Protein AF-A0A7X6XCB3-F1 (afdb_monomer_lite)

pLDDT: mean 92.13, std 5.0, range [64.56, 97.94]

Sequence (163 aa):
ILVTSYDVRIYNNDDSFIRLEKKMKHNNLTSKEQVLISKEIYCKIIEGKIDEITPREGLLQEFINNTRTRGLVPSIIVEYHRIAFTYPTSDVRITFDSNIQSGLYNYDLFDSKMPKYTVDEEGKQVLEVKYNEVLPLHIANLLNDIPSSREAVSKFAICRKIK

Radius of gyration: 17.73 Å; chains: 1; bounding box: 44×31×48 Å

Secondary structure (DSSP, 8-state):
-EEEEEEEEEETTEEEEEEEEEEEEETTEEEEEEEEE-HHHHHHHHTT-GGG--PPTTHHHHHHHHHHHH-------EEEEEEEEEEGGGTEEEEEEEEEEEEPS---TT-TT--EEE-SPTT--EEEEE-SS---HHHHHHHHTS--------HHHHHHTT-

Foldseek 3Di:
DKDKDWDWDDPPLDQVFIKIKMWIDDPPDIDIDMDTDHPVCVVCQQVVVLVPDDDDPDDSVVVSVCCVPVVDHQQKDWDWDKDWDADPVFRKIKIKTDQIWIFPPGRDPNPPPTDIDRQDDPPDIDIDIDTDPDDDPVNVVVVVPDPDDDDDDDSVVSNNVVD

Structure (mmCIF, N/CA/C/O backbone):
data_AF-A0A7X6XCB3-F1
#
_entry.id   AF-A0A7X6XCB3-F1
#
loop_
_atom_site.group_PDB
_atom_site.id
_atom_site.type_symbol
_atom_site.label_atom_id
_atom_site.label_alt_id
_atom_site.label_comp_id
_atom_site.label_asym_id
_atom_site.label_entity_id
_atom_site.label_seq_id
_atom_site.pdbx_PDB_ins_code
_atom_site.Cartn_x
_atom_site.Cartn_y
_atom_site.Cartn_z
_atom_site.occupancy
_atom_site.B_iso_or_equiv
_atom_site.auth_seq_id
_atom_site.auth_comp_id
_atom_site.auth_asym_id
_atom_site.auth_atom_id
_atom_site.pdbx_PDB_model_num
ATOM 1 N N . ILE A 1 1 ? 14.122 15.723 6.255 1.00 64.56 1 ILE A N 1
ATOM 2 C CA . ILE A 1 1 ? 12.708 15.679 6.722 1.00 64.56 1 ILE A CA 1
ATOM 3 C C . ILE A 1 1 ? 12.317 14.216 6.873 1.00 64.56 1 ILE A C 1
ATOM 5 O O . ILE A 1 1 ? 12.539 13.456 5.934 1.00 64.56 1 ILE A O 1
ATOM 9 N N . LEU A 1 2 ? 11.813 13.815 8.043 1.00 81.75 2 LEU A N 1
ATOM 10 C CA . LEU A 1 2 ? 11.262 12.477 8.267 1.00 81.75 2 LEU A CA 1
ATOM 11 C C . LEU A 1 2 ? 9.790 12.474 7.841 1.00 81.75 2 LEU A C 1
ATOM 13 O O . LEU A 1 2 ? 9.005 13.272 8.348 1.00 81.75 2 LEU A O 1
ATOM 17 N N . VAL A 1 3 ? 9.426 11.593 6.914 1.00 86.12 3 VAL A N 1
ATOM 18 C CA . VAL A 1 3 ? 8.040 11.399 6.467 1.00 86.12 3 VAL A CA 1
ATOM 19 C C . VAL A 1 3 ? 7.595 10.000 6.873 1.00 86.12 3 VAL A C 1
ATOM 21 O O . VAL A 1 3 ? 8.268 9.030 6.529 1.00 86.12 3 VAL A O 1
ATOM 24 N N . THR A 1 4 ? 6.462 9.897 7.567 1.00 91.69 4 THR A N 1
ATOM 25 C CA . THR A 1 4 ? 5.873 8.620 7.993 1.00 91.69 4 THR A CA 1
ATOM 26 C C . THR A 1 4 ? 4.501 8.447 7.354 1.00 91.69 4 THR A C 1
ATOM 28 O O . THR A 1 4 ? 3.677 9.356 7.432 1.00 91.69 4 THR A O 1
ATOM 31 N N . SER A 1 5 ? 4.246 7.286 6.752 1.00 93.69 5 SER A N 1
ATOM 32 C CA . SER A 1 5 ? 2.921 6.880 6.272 1.00 93.69 5 SER A CA 1
ATOM 33 C C . SER A 1 5 ? 2.504 5.553 6.897 1.00 93.69 5 SER A C 1
ATOM 35 O O . SER A 1 5 ? 3.349 4.689 7.141 1.00 93.69 5 SER A O 1
ATOM 37 N N . TYR A 1 6 ? 1.201 5.403 7.122 1.00 96.56 6 TYR A N 1
ATOM 38 C CA . TYR A 1 6 ? 0.574 4.163 7.565 1.00 96.56 6 TYR A CA 1
ATOM 39 C C . TYR A 1 6 ? -0.414 3.685 6.509 1.00 96.56 6 TYR A C 1
ATOM 41 O O . TYR A 1 6 ? -1.210 4.482 6.017 1.00 96.56 6 TYR A O 1
ATOM 49 N N . ASP A 1 7 ? -0.373 2.394 6.201 1.00 96.44 7 ASP A N 1
ATOM 50 C CA . ASP A 1 7 ? -1.273 1.744 5.255 1.00 96.44 7 ASP A CA 1
ATOM 51 C C . ASP A 1 7 ? -1.889 0.509 5.919 1.00 96.44 7 ASP A C 1
ATOM 53 O O . ASP A 1 7 ? -1.174 -0.298 6.514 1.00 96.44 7 ASP A O 1
ATOM 57 N N . VAL A 1 8 ? -3.200 0.315 5.780 1.00 97.12 8 VAL A N 1
ATOM 58 C CA . VAL A 1 8 ? -3.824 -0.992 6.019 1.00 97.12 8 VAL A CA 1
ATOM 59 C C . VAL A 1 8 ? -4.020 -1.663 4.666 1.00 97.12 8 VAL A C 1
ATOM 61 O O . VAL A 1 8 ? -4.610 -1.074 3.762 1.00 97.12 8 VAL A O 1
ATOM 64 N N . ARG A 1 9 ? -3.498 -2.880 4.504 1.00 96.94 9 ARG A N 1
ATOM 65 C CA . ARG A 1 9 ? -3.544 -3.635 3.248 1.00 96.94 9 ARG A CA 1
ATOM 66 C C . ARG A 1 9 ? -4.211 -4.991 3.439 1.00 96.94 9 ARG A C 1
ATOM 68 O O . ARG A 1 9 ? -3.905 -5.701 4.394 1.00 96.94 9 ARG A O 1
ATOM 75 N N . ILE A 1 10 ? -5.029 -5.350 2.457 1.00 96.62 10 ILE A N 1
ATOM 76 C CA . ILE A 1 10 ? -5.573 -6.691 2.227 1.00 96.62 10 ILE A CA 1
ATOM 77 C C . ILE A 1 10 ? -5.206 -7.152 0.813 1.00 96.62 10 ILE A C 1
ATOM 79 O O . ILE A 1 10 ? -4.735 -6.350 -0.001 1.00 96.62 10 ILE A O 1
ATOM 83 N N . TYR A 1 11 ? -5.412 -8.432 0.520 1.00 94.62 11 TYR A N 1
ATOM 84 C CA . TYR A 1 11 ? -5.214 -9.004 -0.813 1.00 94.62 11 TYR A CA 1
ATOM 85 C C . TYR A 1 11 ? -6.485 -9.730 -1.229 1.00 94.62 11 TYR A C 1
ATOM 87 O O . TYR A 1 11 ? -7.060 -10.435 -0.416 1.00 94.62 11 TYR A O 1
ATOM 95 N N . ASN A 1 12 ? -6.916 -9.576 -2.482 1.00 92.44 12 ASN A N 1
ATOM 96 C CA . ASN A 1 12 ? -8.029 -10.343 -3.060 1.00 92.44 12 ASN A CA 1
ATOM 97 C C . ASN A 1 12 ? -9.330 -10.328 -2.227 1.00 92.44 12 ASN A C 1
ATOM 99 O O . ASN A 1 12 ? -10.056 -11.316 -2.216 1.00 92.44 12 ASN A O 1
ATOM 103 N N . ASN A 1 13 ? -9.618 -9.224 -1.527 1.00 89.31 13 ASN A N 1
ATOM 104 C CA . ASN A 1 13 ? -10.752 -9.092 -0.599 1.00 89.31 13 ASN A CA 1
ATOM 105 C C . ASN A 1 13 ? -10.782 -10.146 0.530 1.00 89.31 13 ASN A C 1
ATOM 107 O O . ASN A 1 13 ? -11.841 -10.426 1.086 1.00 89.31 13 ASN A O 1
ATOM 111 N N . ASP A 1 14 ? -9.624 -10.711 0.875 1.00 91.56 14 ASP A N 1
ATOM 112 C CA . ASP A 1 14 ? -9.448 -11.704 1.933 1.00 91.56 14 ASP A CA 1
ATOM 113 C C . ASP A 1 14 ? -9.231 -11.020 3.295 1.00 91.56 14 ASP A C 1
ATOM 115 O O . ASP A 1 14 ? -8.272 -10.262 3.487 1.00 91.56 14 ASP A O 1
ATOM 119 N N . ASP A 1 15 ? -10.131 -11.280 4.247 1.00 91.44 15 ASP A N 1
ATOM 120 C CA . ASP A 1 15 ? -10.071 -10.748 5.612 1.00 91.44 15 ASP A CA 1
ATOM 121 C C . ASP A 1 15 ? -9.193 -11.575 6.562 1.00 91.44 15 ASP A C 1
ATOM 123 O O . ASP A 1 15 ? -8.886 -11.113 7.666 1.00 91.44 15 ASP A O 1
ATOM 127 N N . SER A 1 16 ? -8.715 -12.744 6.127 1.00 92.88 16 SER A N 1
ATOM 128 C CA . SER A 1 16 ? -7.784 -13.569 6.900 1.00 92.88 16 SER A CA 1
ATOM 129 C C . SER A 1 16 ? -6.380 -12.958 6.968 1.00 92.88 16 SER A C 1
ATOM 131 O O . SER A 1 16 ? -5.589 -13.290 7.856 1.00 92.88 16 SER A O 1
ATOM 133 N N . PHE A 1 17 ? -6.072 -12.023 6.060 1.00 94.19 17 PHE A N 1
ATOM 134 C CA . PHE A 1 17 ? -4.753 -11.419 5.929 1.00 94.19 17 PHE A CA 1
ATOM 135 C C . PHE A 1 17 ? -4.805 -9.891 5.828 1.00 94.19 17 PHE A C 1
ATOM 137 O O . PHE A 1 17 ? -4.572 -9.292 4.774 1.00 94.19 17 PHE A O 1
ATOM 144 N N . ILE A 1 18 ? -5.048 -9.246 6.969 1.00 97.38 18 ILE A N 1
ATOM 145 C CA . ILE A 1 18 ? -5.010 -7.787 7.099 1.00 97.38 18 ILE A CA 1
ATOM 146 C C . ILE A 1 18 ? -3.671 -7.364 7.693 1.00 97.38 18 ILE A C 1
ATOM 148 O O . ILE A 1 18 ? -3.260 -7.822 8.762 1.00 97.38 18 ILE A O 1
ATOM 152 N N . ARG A 1 19 ? -2.977 -6.461 7.003 1.00 97.31 19 AR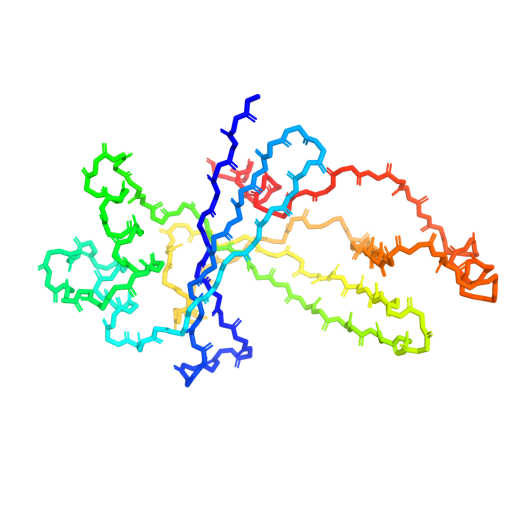G A N 1
ATOM 153 C CA . ARG A 1 19 ? -1.653 -5.986 7.401 1.00 97.31 19 ARG A CA 1
ATOM 154 C C . ARG A 1 19 ? -1.656 -4.484 7.625 1.00 97.31 19 ARG A C 1
ATOM 156 O O . ARG A 1 19 ? -1.950 -3.728 6.704 1.00 97.31 19 ARG A O 1
ATOM 163 N N . LEU A 1 20 ? -1.245 -4.066 8.816 1.00 97.56 20 LEU A N 1
ATOM 164 C CA . LEU A 1 20 ? -0.853 -2.690 9.092 1.00 97.56 20 LEU A CA 1
ATOM 165 C C . LEU A 1 20 ? 0.621 -2.526 8.707 1.00 97.56 20 LEU A C 1
ATOM 167 O O . LEU A 1 20 ? 1.487 -3.229 9.227 1.00 97.56 20 LEU A O 1
ATOM 171 N N . GLU A 1 21 ? 0.905 -1.619 7.782 1.00 97.94 21 GLU A N 1
ATOM 172 C CA . GLU A 1 21 ? 2.244 -1.277 7.312 1.00 97.94 21 GLU A CA 1
ATOM 173 C C . GLU A 1 21 ? 2.578 0.161 7.718 1.00 97.94 21 GLU A C 1
ATOM 175 O O . GLU A 1 21 ? 1.743 1.059 7.622 1.00 97.94 21 GLU A O 1
ATOM 180 N N . LYS A 1 22 ? 3.822 0.393 8.130 1.00 97.00 22 LYS A N 1
ATOM 181 C CA . LYS A 1 22 ? 4.393 1.722 8.348 1.00 97.00 22 LYS A CA 1
ATOM 182 C C . LYS A 1 22 ? 5.603 1.880 7.456 1.00 97.00 22 LYS A C 1
ATOM 184 O O . LYS A 1 22 ? 6.488 1.023 7.438 1.00 97.00 22 LYS A O 1
ATOM 189 N N . LYS A 1 23 ? 5.661 2.993 6.736 1.00 94.38 23 LYS A N 1
ATOM 190 C CA . LYS A 1 23 ? 6.814 3.379 5.928 1.00 94.38 23 LYS A CA 1
ATOM 191 C C . LYS A 1 23 ? 7.371 4.682 6.468 1.00 94.38 23 LYS A C 1
ATOM 193 O O . LYS A 1 23 ? 6.643 5.660 6.615 1.00 94.38 23 LYS A O 1
ATOM 198 N N . MET A 1 24 ? 8.669 4.694 6.737 1.00 94.25 24 MET A N 1
ATOM 199 C CA . MET A 1 24 ? 9.399 5.894 7.126 1.00 94.25 24 MET A CA 1
ATOM 200 C C . MET A 1 24 ? 10.411 6.220 6.042 1.00 94.25 24 MET A C 1
ATOM 202 O O . MET A 1 24 ? 11.153 5.346 5.593 1.00 94.25 24 MET A O 1
ATOM 206 N N . LYS A 1 25 ? 10.444 7.479 5.616 1.00 90.06 25 LYS A N 1
ATOM 207 C CA . LYS A 1 25 ? 11.432 7.986 4.669 1.00 90.06 25 LYS A CA 1
ATOM 208 C C . LYS A 1 25 ? 12.227 9.104 5.323 1.00 90.06 25 LYS A C 1
ATOM 210 O O . LYS A 1 25 ? 11.651 10.099 5.763 1.00 90.06 25 LYS A O 1
ATOM 215 N N . HIS A 1 26 ? 13.544 8.944 5.352 1.00 8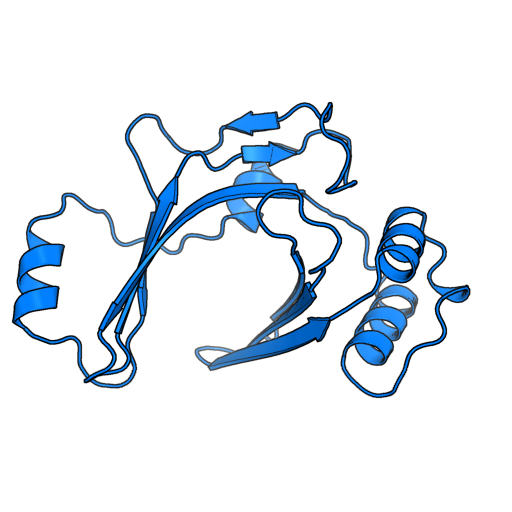9.75 26 HIS A N 1
ATOM 216 C CA . HIS A 1 26 ? 14.481 9.962 5.804 1.00 89.75 26 HIS A CA 1
ATOM 217 C C . HIS A 1 26 ? 15.584 10.119 4.754 1.00 89.75 26 HIS A C 1
ATOM 219 O O . HIS A 1 26 ? 16.432 9.245 4.586 1.00 89.75 26 HIS A O 1
ATOM 225 N N . ASN A 1 27 ? 15.551 11.230 4.014 1.00 87.00 27 ASN A N 1
ATOM 226 C CA . ASN A 1 27 ? 16.401 11.456 2.840 1.00 87.00 27 ASN A CA 1
ATOM 227 C C . ASN A 1 27 ? 16.255 10.303 1.821 1.00 87.00 27 ASN A C 1
ATOM 229 O O . ASN A 1 27 ? 15.144 10.044 1.346 1.00 87.00 27 ASN A O 1
ATOM 233 N N . ASN A 1 28 ? 17.349 9.602 1.511 1.00 80.25 28 ASN A N 1
ATOM 234 C CA . ASN A 1 28 ? 17.371 8.459 0.592 1.00 80.25 28 ASN A CA 1
ATOM 235 C C . ASN A 1 28 ? 17.114 7.115 1.291 1.00 80.25 28 ASN A C 1
ATOM 237 O O . ASN A 1 28 ? 17.022 6.088 0.624 1.00 80.25 28 ASN A O 1
ATOM 241 N N . LEU A 1 29 ? 16.970 7.109 2.618 1.00 84.44 29 LEU A N 1
ATOM 242 C CA . LEU A 1 29 ? 16.708 5.901 3.389 1.00 84.44 29 LEU A CA 1
ATOM 243 C C . LEU A 1 29 ? 15.205 5.698 3.543 1.00 84.44 29 LEU A C 1
ATOM 245 O O . LEU A 1 29 ? 14.457 6.626 3.862 1.00 84.44 29 LEU A O 1
ATOM 249 N N . THR A 1 30 ? 14.766 4.465 3.313 1.00 89.75 30 THR A N 1
ATOM 250 C CA . THR A 1 30 ? 13.391 4.030 3.548 1.00 89.75 30 THR A CA 1
ATOM 251 C C . THR A 1 30 ? 13.420 2.810 4.449 1.00 89.75 30 THR A C 1
ATOM 253 O O . THR A 1 30 ? 14.083 1.831 4.120 1.00 89.75 30 THR A O 1
ATOM 256 N N . SER A 1 31 ? 12.673 2.847 5.546 1.00 93.38 31 SER A N 1
ATOM 257 C CA . SER A 1 31 ? 12.395 1.666 6.359 1.00 93.38 31 SER A CA 1
ATOM 258 C C . SER A 1 31 ? 10.913 1.323 6.297 1.00 93.38 31 SER A C 1
ATOM 260 O O . SER A 1 31 ? 10.051 2.184 6.077 1.00 93.38 31 SER A O 1
ATOM 262 N N . LYS A 1 32 ? 10.627 0.030 6.438 1.00 93.81 32 LYS A N 1
ATOM 263 C CA . LYS A 1 32 ? 9.274 -0.507 6.445 1.00 93.81 32 LYS A CA 1
ATOM 264 C C . LYS A 1 32 ? 9.119 -1.446 7.632 1.00 93.81 32 LYS A C 1
ATOM 266 O O . LYS A 1 32 ? 9.904 -2.375 7.783 1.00 93.81 32 LYS A O 1
ATOM 271 N N . GLU A 1 33 ? 8.073 -1.225 8.408 1.00 97.12 33 GLU A N 1
ATOM 272 C CA . GLU A 1 33 ? 7.615 -2.121 9.465 1.00 97.12 33 GLU A CA 1
ATOM 273 C C . GLU A 1 33 ? 6.210 -2.607 9.109 1.00 97.12 33 GLU A C 1
ATOM 275 O O . GLU A 1 33 ? 5.457 -1.912 8.420 1.00 97.12 33 GLU A O 1
ATOM 280 N N . GLN A 1 34 ? 5.847 -3.812 9.536 1.00 97.19 34 GLN A N 1
ATOM 281 C CA . GLN A 1 34 ? 4.515 -4.349 9.280 1.00 97.19 34 GLN A CA 1
ATOM 282 C C . GLN A 1 34 ? 4.092 -5.344 10.356 1.00 97.19 34 GLN A C 1
ATOM 284 O O . GLN A 1 34 ? 4.924 -6.084 10.879 1.00 97.19 34 GLN A O 1
ATOM 289 N N . VAL A 1 35 ? 2.794 -5.395 10.640 1.00 96.94 35 VAL A N 1
ATOM 290 C CA . VAL A 1 35 ? 2.189 -6.335 11.587 1.00 96.94 35 VAL A CA 1
ATOM 291 C C . VAL A 1 35 ? 0.840 -6.810 11.052 1.00 96.94 35 VAL A C 1
ATOM 293 O O . VAL A 1 35 ? 0.137 -6.061 10.369 1.00 96.94 35 VAL A O 1
ATOM 296 N N . LEU A 1 36 ? 0.489 -8.066 11.323 1.00 96.50 36 LEU A N 1
ATOM 297 C CA . LEU A 1 36 ? -0.859 -8.562 11.055 1.00 96.50 36 LEU A CA 1
ATOM 298 C C . LEU A 1 36 ? -1.822 -8.024 12.113 1.00 96.50 36 LEU A C 1
ATOM 300 O O . LEU A 1 36 ? -1.486 -7.977 13.297 1.00 96.50 36 LEU A O 1
ATOM 304 N N . ILE A 1 37 ? -3.016 -7.638 11.683 1.00 96.38 37 ILE A N 1
ATOM 305 C CA . ILE A 1 37 ? -4.107 -7.228 12.568 1.00 96.38 37 ILE A CA 1
ATOM 306 C C . ILE A 1 37 ? -5.331 -8.094 12.289 1.00 96.38 37 ILE A C 1
ATOM 308 O O . ILE A 1 37 ? -5.517 -8.579 11.176 1.00 96.38 37 ILE A O 1
ATOM 312 N N . SER A 1 38 ? -6.167 -8.307 13.303 1.00 95.88 38 SER A N 1
ATOM 313 C CA . SER A 1 38 ? -7.434 -9.008 13.110 1.00 95.88 38 SER A CA 1
ATOM 314 C C . SER A 1 38 ? -8.458 -8.106 12.420 1.00 95.88 38 SER A C 1
ATOM 316 O O . SER A 1 38 ? -8.368 -6.874 12.471 1.00 95.88 38 SER A O 1
ATOM 318 N N . LYS A 1 39 ? -9.489 -8.726 11.842 1.00 96.00 39 LYS A N 1
ATOM 319 C CA . LYS A 1 39 ? -10.666 -8.021 11.325 1.00 96.00 39 LYS A CA 1
ATOM 320 C C . LYS A 1 39 ? -11.348 -7.159 12.392 1.00 96.00 39 LYS A C 1
ATOM 322 O O . LYS A 1 39 ? -11.766 -6.049 12.092 1.00 96.00 39 LYS A O 1
ATOM 327 N N . GLU A 1 40 ? -11.381 -7.614 13.643 1.00 95.94 40 GLU A N 1
ATOM 328 C CA . GLU A 1 40 ? -11.915 -6.835 14.767 1.00 95.94 40 GLU A CA 1
ATOM 329 C C . GLU A 1 40 ? -11.117 -5.541 15.008 1.00 95.94 40 GLU A C 1
ATOM 331 O O . GLU A 1 40 ? -11.702 -4.465 15.125 1.00 95.94 40 GLU A O 1
ATOM 336 N N . ILE A 1 41 ? -9.779 -5.624 15.029 1.00 96.19 41 ILE A N 1
ATOM 337 C CA . ILE A 1 41 ? -8.910 -4.444 15.164 1.00 96.19 41 ILE A CA 1
ATOM 338 C C . ILE A 1 41 ? -9.140 -3.494 13.987 1.00 96.19 41 ILE A C 1
ATOM 340 O O . ILE A 1 41 ? -9.271 -2.290 14.191 1.00 96.19 41 ILE A O 1
ATOM 344 N N . TYR A 1 42 ? -9.221 -4.027 12.767 1.00 96.62 42 TYR A N 1
ATOM 345 C CA . TYR A 1 42 ? -9.526 -3.236 11.579 1.00 96.62 42 TYR A CA 1
ATOM 346 C C . TYR A 1 42 ? -10.855 -2.471 11.705 1.00 96.62 42 TYR A C 1
ATOM 348 O O . TYR A 1 42 ? -10.882 -1.264 11.463 1.00 96.62 42 TYR A O 1
ATOM 356 N N . CYS A 1 43 ? -11.934 -3.138 12.128 1.00 96.06 43 CYS A N 1
ATOM 357 C CA . CYS A 1 43 ? -13.235 -2.493 12.311 1.00 96.06 43 CYS A CA 1
ATOM 358 C C . CYS A 1 43 ? -13.171 -1.379 13.368 1.00 96.06 43 CYS A C 1
ATOM 360 O O . CYS A 1 43 ? -13.672 -0.281 13.152 1.00 96.06 43 CYS A O 1
ATOM 362 N N . LYS A 1 44 ? -12.459 -1.596 14.479 1.00 96.00 44 LYS A N 1
ATOM 363 C CA . LYS A 1 44 ? -12.246 -0.540 15.482 1.00 96.00 44 LYS A CA 1
ATOM 364 C C . LYS A 1 44 ? -11.475 0.659 14.918 1.00 96.00 44 LYS A C 1
ATOM 366 O O . LYS A 1 44 ? -11.796 1.795 15.256 1.00 96.00 44 LYS A O 1
ATOM 371 N N . ILE A 1 45 ? -10.495 0.430 14.036 1.00 95.06 45 ILE A N 1
ATOM 372 C CA . ILE A 1 45 ? -9.763 1.510 13.353 1.00 95.06 45 ILE A CA 1
ATOM 373 C C . ILE A 1 45 ? -10.701 2.317 12.449 1.00 95.06 45 ILE A C 1
ATOM 375 O O . ILE A 1 45 ? -10.668 3.547 12.501 1.00 95.06 45 ILE A O 1
ATOM 379 N N . ILE A 1 46 ? -11.532 1.654 11.638 1.00 94.69 46 ILE A N 1
ATOM 380 C CA . ILE A 1 46 ? -12.404 2.348 10.679 1.00 94.69 46 ILE A CA 1
ATOM 381 C C . ILE A 1 46 ? -13.550 3.105 11.359 1.00 94.69 46 ILE A C 1
ATOM 383 O O . ILE A 1 46 ? -13.922 4.187 10.913 1.00 94.69 46 ILE A O 1
ATOM 387 N N . GLU A 1 47 ? -14.050 2.579 12.479 1.00 94.25 47 GLU A N 1
ATOM 388 C CA . GLU A 1 47 ? -15.087 3.206 13.307 1.00 94.25 47 GLU A CA 1
ATOM 389 C C . GLU A 1 47 ? -14.542 4.316 14.225 1.00 94.25 47 GLU A C 1
ATOM 391 O O . GLU A 1 47 ? -15.311 4.959 14.938 1.00 94.25 47 GLU A O 1
ATOM 396 N N . GLY A 1 48 ? -13.223 4.541 14.250 1.00 93.38 48 GLY A N 1
ATOM 397 C CA . GLY A 1 48 ? -12.588 5.525 15.134 1.00 93.38 48 GLY A CA 1
ATOM 398 C C . GLY A 1 48 ? -12.527 5.109 16.611 1.00 93.38 48 GLY A C 1
ATOM 399 O O . GLY A 1 48 ? -12.132 5.908 17.458 1.00 93.38 48 GLY A O 1
ATOM 400 N N . LYS A 1 49 ? -12.847 3.854 16.937 1.00 95.25 49 LYS A N 1
ATOM 401 C CA . LYS A 1 49 ? -12.839 3.273 18.294 1.00 95.25 49 LYS A CA 1
ATOM 402 C C . LYS A 1 49 ? -11.445 2.810 18.719 1.00 95.25 49 LYS A C 1
ATOM 404 O O . LYS A 1 49 ? -11.240 1.697 19.202 1.00 95.25 49 LYS A O 1
ATOM 409 N N . ILE A 1 50 ? -10.456 3.673 18.520 1.00 94.19 50 ILE A N 1
ATOM 410 C CA . ILE A 1 50 ? -9.040 3.367 18.759 1.00 94.19 50 ILE A CA 1
ATOM 411 C C . ILE A 1 50 ? -8.767 3.041 20.235 1.00 94.19 50 ILE A C 1
ATOM 413 O O . ILE A 1 50 ? -7.903 2.219 20.537 1.00 94.19 50 ILE A O 1
ATOM 417 N N . ASP A 1 51 ? -9.536 3.629 21.151 1.00 92.44 51 ASP A N 1
ATOM 418 C CA . ASP A 1 51 ? -9.406 3.391 22.591 1.00 92.44 51 ASP A CA 1
ATOM 419 C C . ASP A 1 51 ? -9.936 2.026 23.050 1.00 92.44 51 ASP A C 1
ATOM 421 O O . ASP A 1 51 ? -9.582 1.567 24.133 1.00 92.44 51 ASP A O 1
ATOM 425 N N . GLU A 1 52 ? -10.692 1.327 22.200 1.00 95.06 52 GLU A N 1
ATOM 426 C CA . GLU A 1 52 ? -11.157 -0.045 22.442 1.00 95.06 52 GLU A CA 1
ATOM 427 C C . GLU A 1 52 ? -10.167 -1.112 21.938 1.00 95.06 52 GLU A C 1
ATOM 429 O O . GLU A 1 52 ? -10.435 -2.320 22.003 1.00 95.06 52 GLU A O 1
ATOM 434 N N . ILE A 1 53 ? -9.028 -0.687 21.387 1.00 95.00 53 ILE A N 1
ATOM 435 C CA . ILE A 1 53 ? -7.971 -1.580 20.921 1.00 95.00 53 ILE A CA 1
ATOM 436 C C . ILE A 1 53 ? -6.937 -1.706 22.037 1.00 95.00 53 ILE A C 1
ATOM 438 O O . ILE A 1 53 ? -6.295 -0.730 22.418 1.00 95.00 53 ILE A O 1
ATOM 442 N N . THR A 1 54 ? -6.731 -2.925 22.535 1.00 91.94 54 THR A N 1
ATOM 443 C CA . THR A 1 54 ? -5.620 -3.244 23.439 1.00 91.94 54 THR A CA 1
ATOM 444 C C . THR A 1 54 ? -4.394 -3.627 22.604 1.00 91.94 54 THR A C 1
ATOM 446 O O . THR A 1 54 ? -4.350 -4.742 22.075 1.00 91.94 54 THR A O 1
ATOM 449 N N . PRO A 1 55 ? -3.400 -2.735 22.418 1.00 80.50 55 PRO A N 1
ATOM 450 C CA . PRO A 1 55 ? -2.227 -3.074 21.629 1.00 80.50 55 PRO A CA 1
ATOM 451 C C . PRO A 1 55 ? -1.335 -4.081 22.349 1.00 80.50 55 PRO A C 1
ATOM 453 O O . PRO A 1 55 ? -1.171 -4.039 23.566 1.00 80.50 55 PRO A O 1
ATOM 456 N N . ARG A 1 56 ? -0.675 -4.927 21.558 1.00 80.06 56 ARG A N 1
ATOM 457 C CA . ARG A 1 56 ? 0.586 -5.561 21.964 1.00 80.06 56 ARG A CA 1
ATOM 458 C C . ARG A 1 56 ? 1.736 -4.588 21.692 1.00 80.06 56 ARG A C 1
ATOM 460 O O . ARG A 1 56 ? 1.568 -3.661 20.897 1.00 80.06 56 ARG A O 1
ATOM 467 N N . GLU A 1 57 ? 2.890 -4.814 22.313 1.00 84.88 57 GLU A N 1
ATOM 468 C CA . GLU A 1 57 ? 4.101 -4.035 22.032 1.00 84.88 57 GLU A CA 1
ATOM 469 C C . GLU A 1 57 ? 4.442 -4.025 20.529 1.00 84.88 57 GLU A C 1
ATOM 471 O O . GLU A 1 57 ? 4.171 -4.983 19.798 1.00 84.88 57 GLU A O 1
ATOM 476 N N . GLY A 1 58 ? 5.038 -2.924 20.064 1.00 94.31 58 GLY A N 1
ATOM 477 C CA . GLY A 1 58 ? 5.492 -2.753 18.683 1.00 94.31 58 GLY A CA 1
ATOM 478 C C . GLY A 1 58 ? 4.579 -1.870 17.829 1.00 94.31 58 GLY A C 1
ATOM 479 O O . GLY A 1 58 ? 3.985 -0.901 18.307 1.00 94.31 58 GLY A O 1
ATOM 480 N N . LEU A 1 59 ? 4.486 -2.189 16.534 1.00 96.31 59 LEU A N 1
ATOM 481 C CA . LEU A 1 59 ? 3.929 -1.283 15.524 1.00 96.31 59 LEU A CA 1
ATOM 482 C C . LEU A 1 59 ? 2.471 -0.868 15.785 1.00 96.31 59 LEU A C 1
ATOM 484 O O . LEU A 1 59 ? 2.111 0.284 15.553 1.00 96.31 59 LEU A O 1
ATOM 488 N N . LEU A 1 60 ? 1.622 -1.780 16.270 1.00 96.44 60 LEU A N 1
ATOM 489 C CA . LEU A 1 60 ? 0.221 -1.455 16.553 1.00 96.44 60 LEU A CA 1
ATOM 490 C C . LEU A 1 60 ? 0.102 -0.434 17.695 1.00 96.44 60 LEU A C 1
ATOM 492 O O . LEU A 1 60 ? -0.678 0.510 17.588 1.00 96.44 60 LEU A O 1
ATOM 496 N N . GLN A 1 61 ? 0.902 -0.580 18.755 1.00 96.00 61 GLN A N 1
ATOM 497 C CA . GLN A 1 61 ? 0.949 0.390 19.850 1.00 96.00 61 GLN A CA 1
ATOM 498 C C . GLN A 1 61 ? 1.414 1.761 19.355 1.00 96.00 61 GLN A C 1
ATOM 500 O O . GLN A 1 61 ? 0.812 2.782 19.690 1.00 96.00 61 GLN A O 1
ATOM 505 N N . GLU A 1 62 ? 2.456 1.788 18.520 1.00 95.75 62 GLU A N 1
ATOM 506 C CA . GLU A 1 62 ? 2.957 3.029 17.930 1.00 95.75 62 GLU A CA 1
ATOM 507 C C . GLU A 1 62 ? 1.900 3.705 17.043 1.00 95.75 62 GLU A C 1
ATOM 509 O O . GLU A 1 62 ? 1.701 4.920 17.120 1.00 95.75 62 GLU A O 1
ATOM 514 N N . PHE A 1 63 ? 1.190 2.930 16.221 1.00 96.31 63 PHE A N 1
ATOM 515 C CA . PHE A 1 63 ? 0.114 3.432 15.372 1.00 96.31 63 PHE A CA 1
ATOM 516 C C . PHE A 1 63 ? -1.035 4.030 16.193 1.00 96.31 63 PHE A C 1
ATOM 518 O O . PHE A 1 63 ? -1.479 5.142 15.901 1.00 96.31 63 PHE A O 1
ATOM 525 N N . ILE A 1 64 ? -1.477 3.347 17.252 1.00 95.62 64 ILE A N 1
ATOM 526 C CA . ILE A 1 64 ? -2.524 3.841 18.159 1.00 95.62 64 ILE A CA 1
ATOM 527 C C . ILE A 1 64 ? -2.084 5.144 18.836 1.00 95.62 64 ILE A C 1
ATOM 529 O O . ILE A 1 64 ? -2.827 6.126 18.843 1.00 95.62 64 ILE A O 1
ATOM 533 N N . ASN A 1 65 ? -0.851 5.197 19.345 1.00 94.81 65 ASN A N 1
ATOM 534 C CA . ASN A 1 65 ? -0.309 6.400 19.977 1.00 94.81 65 ASN A CA 1
ATOM 535 C C . ASN A 1 65 ? -0.213 7.571 18.993 1.00 94.81 65 ASN A C 1
ATOM 537 O O . ASN A 1 65 ? -0.578 8.697 19.336 1.00 94.81 65 ASN A O 1
ATOM 541 N N . ASN A 1 66 ? 0.230 7.324 17.758 1.00 94.69 66 ASN A N 1
ATOM 542 C CA . ASN A 1 66 ? 0.247 8.349 16.717 1.00 94.69 66 ASN A CA 1
ATOM 543 C C . ASN A 1 66 ? -1.166 8.774 16.307 1.00 94.69 66 ASN A C 1
ATOM 545 O O . ASN A 1 66 ? -1.381 9.950 16.040 1.00 94.69 66 ASN A O 1
ATOM 549 N N . THR A 1 67 ? -2.138 7.866 16.308 1.00 94.06 67 THR A N 1
ATOM 550 C CA . THR A 1 67 ? -3.538 8.215 16.043 1.00 94.06 67 THR A CA 1
ATOM 551 C C . THR A 1 67 ? -4.071 9.179 17.100 1.00 94.06 67 THR A C 1
ATOM 553 O O . THR A 1 67 ? -4.630 10.213 16.746 1.00 94.06 67 THR A O 1
ATOM 556 N N . ARG A 1 68 ? -3.783 8.923 18.382 1.00 92.00 68 ARG A N 1
ATOM 557 C CA . ARG A 1 68 ? -4.166 9.808 19.496 1.00 92.00 68 ARG A CA 1
ATOM 558 C C . ARG A 1 68 ? -3.456 11.160 19.470 1.00 92.00 68 ARG A C 1
ATOM 560 O O . ARG A 1 68 ? -4.073 12.191 19.693 1.00 92.00 68 ARG A O 1
ATOM 567 N N . THR A 1 69 ? -2.148 11.156 19.229 1.00 94.00 69 THR A N 1
ATOM 568 C CA . THR A 1 69 ? -1.311 12.362 19.376 1.00 94.00 69 THR A CA 1
ATOM 569 C C . THR A 1 69 ? -1.238 13.214 18.113 1.00 94.00 69 THR A C 1
ATOM 571 O O . THR A 1 69 ? -0.986 14.412 18.202 1.00 94.00 69 THR A O 1
ATOM 574 N N . ARG A 1 70 ? -1.442 12.613 16.934 1.00 93.31 70 ARG A N 1
ATOM 575 C CA . ARG A 1 70 ? -1.328 13.277 15.624 1.00 93.31 70 ARG A CA 1
ATOM 576 C C . ARG A 1 70 ? -2.634 13.300 14.834 1.00 93.31 70 ARG A C 1
ATOM 578 O O . ARG A 1 70 ? -2.631 13.809 13.718 1.00 93.31 70 ARG A O 1
ATOM 585 N N . GLY A 1 71 ? -3.720 12.739 15.371 1.00 91.75 71 GLY A N 1
ATOM 586 C CA . GLY A 1 71 ? -5.030 12.732 14.717 1.00 91.75 71 GLY A CA 1
ATOM 587 C C . GLY A 1 71 ? -5.032 11.979 13.388 1.00 91.75 71 GLY A C 1
ATOM 588 O O . GLY A 1 71 ? -5.600 12.461 12.409 1.00 91.75 71 GLY A O 1
ATOM 589 N N . LEU A 1 72 ? -4.346 10.832 13.317 1.00 92.94 72 LEU A N 1
ATOM 590 C CA . LEU A 1 72 ? -4.340 10.022 12.098 1.00 92.94 72 LEU A CA 1
ATOM 591 C C . LEU A 1 72 ? -5.755 9.525 11.797 1.00 92.94 72 LEU A C 1
ATOM 593 O O . LEU A 1 72 ? -6.402 8.926 12.648 1.00 92.94 72 LEU A O 1
ATOM 597 N N . VAL A 1 73 ? -6.208 9.730 10.564 1.00 91.12 73 VAL A N 1
ATOM 598 C CA . VAL A 1 73 ? -7.505 9.245 10.090 1.00 91.12 73 VAL A CA 1
ATOM 599 C C . VAL A 1 73 ? -7.349 8.560 8.734 1.00 91.12 73 VAL A C 1
ATOM 601 O O . VAL A 1 73 ? -6.455 8.931 7.961 1.00 91.12 73 VAL A O 1
ATOM 604 N N . PRO A 1 74 ? -8.206 7.576 8.411 1.00 92.56 74 PRO A N 1
ATOM 605 C CA . PRO A 1 74 ? -8.279 7.014 7.069 1.00 92.56 74 PRO A CA 1
ATOM 606 C C . PRO A 1 74 ? -8.444 8.124 6.021 1.00 92.56 74 PRO A C 1
ATOM 608 O O . PRO A 1 74 ? -9.281 9.013 6.166 1.00 92.56 74 PRO A O 1
ATOM 611 N N . SER A 1 75 ? -7.605 8.106 4.980 1.00 93.12 75 SER A N 1
ATOM 612 C CA . SER A 1 75 ? -7.505 9.232 4.036 1.00 93.12 75 SER A CA 1
ATOM 613 C C . SER A 1 75 ? -7.892 8.881 2.604 1.00 93.12 75 SER A C 1
ATOM 615 O O . SER A 1 75 ? -8.494 9.700 1.903 1.00 93.12 75 SER A O 1
ATOM 617 N N . ILE A 1 76 ? -7.565 7.672 2.148 1.00 94.19 76 ILE A N 1
ATOM 618 C CA . ILE A 1 76 ? -7.867 7.215 0.792 1.00 94.19 76 ILE A CA 1
ATOM 619 C C . ILE A 1 76 ? -7.786 5.688 0.718 1.00 94.19 76 ILE A C 1
ATOM 621 O O . ILE A 1 76 ? -6.951 5.094 1.400 1.00 94.19 76 ILE A O 1
ATOM 625 N N . ILE A 1 77 ? -8.619 5.070 -0.121 1.00 95.38 77 ILE A N 1
ATOM 626 C CA . ILE A 1 77 ? -8.437 3.676 -0.542 1.00 95.38 77 ILE A CA 1
ATOM 627 C C . ILE A 1 77 ? -7.747 3.675 -1.902 1.00 95.38 77 ILE A C 1
ATOM 629 O O . ILE A 1 77 ? -8.133 4.426 -2.798 1.00 95.38 77 ILE A O 1
ATOM 633 N N . VAL A 1 78 ? -6.730 2.827 -2.039 1.00 95.69 78 VAL A N 1
ATOM 634 C CA . VAL A 1 78 ? -6.016 2.586 -3.293 1.00 95.69 78 VAL A CA 1
ATOM 635 C C . VAL A 1 78 ? -6.154 1.113 -3.645 1.00 95.69 78 VAL A C 1
ATOM 637 O O . VAL A 1 78 ? -5.582 0.257 -2.968 1.00 95.69 78 VAL A O 1
ATOM 640 N N . GLU A 1 79 ? -6.867 0.836 -4.726 1.00 94.94 79 GLU A N 1
ATOM 641 C CA . GLU A 1 79 ? -7.018 -0.497 -5.304 1.00 94.94 79 GLU A CA 1
ATOM 642 C C . GLU A 1 79 ? -6.230 -0.581 -6.609 1.00 94.94 79 GLU A C 1
ATOM 644 O O . GLU A 1 79 ? -6.082 0.415 -7.309 1.00 94.94 79 GLU A O 1
ATOM 649 N N . TYR A 1 80 ? -5.632 -1.734 -6.892 1.00 95.62 80 TYR A N 1
ATOM 650 C CA . TYR A 1 80 ? -4.877 -1.965 -8.122 1.00 95.62 80 TYR A CA 1
ATOM 651 C C . TYR A 1 80 ? -4.642 -3.458 -8.329 1.00 95.62 80 TYR A C 1
ATOM 653 O O . TYR A 1 80 ? -4.584 -4.237 -7.373 1.00 95.62 80 TYR A O 1
ATOM 661 N N . HIS A 1 81 ? -4.433 -3.849 -9.580 1.00 95.75 81 HIS A N 1
ATOM 662 C CA . HIS A 1 81 ? -4.006 -5.193 -9.946 1.00 95.75 81 HIS A CA 1
ATOM 663 C C . HIS A 1 81 ? -2.484 -5.236 -10.043 1.00 95.75 81 HIS A C 1
ATOM 665 O O . HIS A 1 81 ? -1.889 -4.426 -10.756 1.00 95.75 81 HIS A O 1
ATOM 671 N N . ARG A 1 82 ? -1.854 -6.187 -9.343 1.00 97.19 82 ARG A N 1
ATOM 672 C CA . ARG A 1 82 ? -0.398 -6.373 -9.345 1.00 97.19 82 ARG A CA 1
ATOM 673 C C . ARG A 1 82 ? -0.006 -7.718 -9.930 1.00 97.19 82 ARG A C 1
ATOM 675 O O . ARG A 1 82 ? -0.380 -8.757 -9.393 1.00 97.19 82 ARG A O 1
ATOM 682 N N . ILE A 1 83 ? 0.875 -7.679 -10.921 1.00 97.31 83 ILE A N 1
ATOM 683 C CA . ILE A 1 83 ? 1.667 -8.835 -11.350 1.00 97.31 83 ILE A CA 1
ATOM 684 C C . ILE A 1 83 ? 3.085 -8.647 -10.812 1.00 97.31 83 ILE A C 1
ATOM 686 O O . ILE A 1 83 ? 3.642 -7.553 -10.904 1.00 97.31 83 ILE A O 1
ATOM 690 N N . ALA A 1 84 ? 3.664 -9.689 -10.212 1.00 96.31 84 ALA A N 1
ATOM 691 C CA . ALA A 1 84 ? 5.001 -9.642 -9.629 1.00 96.31 84 ALA A CA 1
ATOM 692 C C . ALA A 1 84 ? 5.875 -10.786 -10.152 1.00 96.31 84 ALA A C 1
ATOM 694 O O . ALA A 1 84 ? 5.502 -11.950 -10.051 1.00 96.31 84 ALA A O 1
ATOM 695 N N . PHE A 1 85 ? 7.062 -10.437 -10.637 1.00 95.38 85 PHE A N 1
ATOM 696 C CA . PHE A 1 85 ? 8.126 -11.361 -11.008 1.00 95.38 85 PHE A CA 1
ATOM 697 C C . PHE A 1 85 ? 9.284 -11.217 -10.025 1.00 95.38 85 PHE A C 1
ATOM 699 O O . PHE A 1 85 ? 9.623 -10.108 -9.599 1.00 95.38 85 PHE A O 1
ATOM 706 N N . THR A 1 86 ? 9.903 -12.337 -9.670 1.00 94.19 86 THR A N 1
ATOM 707 C CA . THR A 1 86 ? 11.083 -12.374 -8.805 1.00 94.19 86 THR A CA 1
ATOM 708 C C . THR A 1 86 ? 12.186 -13.156 -9.489 1.00 94.19 86 THR A C 1
ATOM 710 O O . THR A 1 86 ? 11.932 -14.243 -10.003 1.00 94.19 86 THR A O 1
ATOM 713 N N . TYR A 1 87 ? 13.404 -12.629 -9.454 1.00 92.06 87 TYR A N 1
ATOM 714 C CA . TYR A 1 87 ? 14.612 -13.318 -9.886 1.00 92.06 87 TYR A CA 1
ATOM 715 C C . TYR A 1 87 ? 15.517 -13.504 -8.657 1.00 92.06 87 TYR A C 1
ATOM 717 O O . TYR A 1 87 ? 16.245 -12.578 -8.282 1.00 92.06 87 TYR A O 1
ATOM 725 N N . PRO A 1 88 ? 15.425 -14.668 -7.982 1.00 86.12 88 PRO A N 1
ATOM 726 C CA . PRO A 1 88 ? 16.018 -14.871 -6.659 1.00 86.12 88 PRO A CA 1
ATOM 727 C C . PRO A 1 88 ? 17.541 -14.748 -6.638 1.00 86.12 88 PRO A C 1
ATOM 729 O O . PRO A 1 88 ? 18.100 -14.284 -5.656 1.00 86.12 88 PRO A O 1
ATOM 732 N N . THR A 1 89 ? 18.216 -15.115 -7.730 1.00 85.00 89 THR A N 1
ATOM 733 C CA . THR A 1 89 ? 19.685 -15.152 -7.809 1.00 85.00 89 THR A CA 1
ATOM 734 C C . THR A 1 89 ? 20.346 -13.794 -7.544 1.00 85.00 89 THR A C 1
ATOM 736 O O . THR A 1 89 ? 21.516 -13.753 -7.182 1.00 85.00 89 THR A O 1
ATOM 739 N N . SER A 1 90 ? 19.626 -12.682 -7.723 1.00 84.12 90 SER A N 1
ATOM 740 C CA . SER A 1 90 ? 20.139 -11.332 -7.450 1.00 84.12 90 SER A CA 1
ATOM 741 C C . SER A 1 90 ? 19.116 -10.428 -6.752 1.00 84.12 90 SER A C 1
ATOM 743 O O . SER A 1 90 ? 19.171 -9.208 -6.911 1.00 84.12 90 SER A O 1
ATOM 745 N N . ASP A 1 91 ? 18.149 -11.017 -6.038 1.00 90.81 91 ASP A N 1
ATOM 746 C CA . ASP A 1 91 ? 17.083 -10.304 -5.317 1.00 90.81 91 ASP A CA 1
ATOM 747 C C . ASP A 1 91 ? 16.344 -9.245 -6.157 1.00 90.81 91 ASP A C 1
ATOM 749 O O . ASP A 1 91 ? 15.939 -8.187 -5.664 1.00 90.81 91 ASP A O 1
ATOM 753 N N . VAL A 1 92 ? 16.157 -9.512 -7.453 1.00 94.88 92 VAL A N 1
ATOM 754 C CA . VAL A 1 92 ? 15.418 -8.595 -8.326 1.00 94.88 92 VAL A CA 1
ATOM 755 C C . VAL A 1 92 ? 13.931 -8.891 -8.206 1.00 94.88 92 VAL A C 1
ATOM 757 O O . VAL A 1 92 ? 13.488 -10.036 -8.323 1.00 94.88 92 VAL A O 1
ATOM 760 N N . ARG A 1 93 ? 13.135 -7.842 -8.029 1.00 96.06 93 ARG A N 1
ATOM 761 C CA . ARG A 1 93 ? 11.677 -7.890 -8.064 1.00 96.06 93 ARG A CA 1
ATOM 762 C C . ARG A 1 93 ? 11.161 -6.876 -9.067 1.00 96.06 93 ARG A C 1
ATOM 764 O O . ARG A 1 93 ? 11.469 -5.692 -8.970 1.00 96.06 93 ARG A O 1
ATOM 771 N N . ILE A 1 94 ? 10.332 -7.344 -9.985 1.00 95.81 94 ILE A N 1
ATOM 772 C CA . ILE A 1 94 ? 9.679 -6.521 -10.999 1.00 95.81 94 ILE A CA 1
ATOM 773 C C . ILE A 1 94 ? 8.184 -6.599 -10.739 1.00 95.81 94 ILE A C 1
ATOM 775 O O . ILE A 1 94 ? 7.645 -7.695 -10.580 1.00 95.81 94 ILE A O 1
ATOM 779 N N . THR A 1 95 ? 7.502 -5.463 -10.667 1.00 97.38 95 THR A N 1
ATOM 780 C CA . THR A 1 95 ? 6.044 -5.436 -10.544 1.00 97.38 95 THR A CA 1
ATOM 781 C C . THR A 1 95 ? 5.417 -4.529 -11.580 1.00 97.38 95 THR A C 1
ATOM 783 O O . THR A 1 95 ? 5.918 -3.432 -11.814 1.00 97.38 95 THR A O 1
ATOM 786 N N . PHE A 1 96 ? 4.287 -4.972 -12.116 1.00 95.94 96 PHE A N 1
ATOM 787 C CA . PHE A 1 96 ? 3.393 -4.174 -12.942 1.00 95.94 96 PHE A CA 1
ATOM 788 C C . PHE A 1 96 ? 2.119 -3.932 -12.146 1.00 95.94 96 PHE A C 1
ATOM 790 O O . PHE A 1 96 ? 1.432 -4.890 -11.782 1.00 95.94 96 PHE A O 1
ATOM 797 N N . ASP A 1 97 ? 1.831 -2.667 -11.861 1.00 96.56 97 ASP A N 1
ATOM 798 C CA . ASP A 1 97 ? 0.586 -2.257 -11.224 1.00 96.56 97 ASP A CA 1
ATOM 799 C C . ASP A 1 97 ? -0.308 -1.563 -12.251 1.00 96.56 97 ASP A C 1
ATOM 801 O O . ASP A 1 97 ? 0.120 -0.619 -12.915 1.00 96.56 97 ASP A O 1
ATOM 805 N N . SER A 1 98 ? -1.544 -2.031 -12.368 1.00 95.50 98 SER A N 1
ATOM 806 C CA . SER A 1 98 ? -2.518 -1.595 -13.374 1.00 95.50 98 SER A CA 1
ATOM 807 C C . SER A 1 98 ? -3.906 -1.442 -12.767 1.00 95.50 98 SER A C 1
ATOM 809 O O . SER A 1 98 ? -4.143 -1.948 -11.664 1.00 95.50 98 SER A O 1
ATOM 811 N N . ASN A 1 99 ? -4.812 -0.775 -13.489 1.00 94.44 99 ASN A N 1
ATOM 812 C CA . ASN A 1 99 ? -6.172 -0.495 -13.034 1.00 94.44 99 ASN A CA 1
ATOM 813 C C . ASN A 1 99 ? -6.143 0.162 -11.647 1.00 94.44 99 ASN A C 1
ATOM 815 O O . ASN A 1 99 ? -6.721 -0.345 -10.683 1.00 94.44 99 ASN A O 1
ATOM 819 N N . ILE A 1 100 ? -5.356 1.234 -11.521 1.00 95.06 100 ILE A N 1
ATOM 820 C CA . ILE A 1 100 ? -5.190 1.925 -10.244 1.00 95.06 100 ILE A CA 1
ATOM 821 C C . ILE A 1 100 ? -6.450 2.744 -9.995 1.00 95.06 100 ILE A C 1
ATOM 823 O O . ILE A 1 100 ? -6.778 3.661 -10.743 1.00 95.06 100 ILE A O 1
ATOM 827 N N . GLN A 1 101 ? -7.146 2.426 -8.913 1.00 94.12 101 GLN A N 1
ATOM 828 C CA . GLN A 1 101 ? -8.427 3.013 -8.567 1.00 94.12 101 GLN A CA 1
ATOM 829 C C . GLN A 1 101 ? -8.380 3.670 -7.190 1.00 94.12 101 GLN A C 1
ATOM 831 O O . GLN A 1 101 ? -7.784 3.167 -6.233 1.00 94.12 101 GLN A O 1
ATOM 836 N N . SER A 1 102 ? -9.030 4.823 -7.101 1.00 94.75 102 SER A N 1
ATOM 837 C CA . SER A 1 102 ? -9.245 5.578 -5.876 1.00 94.75 102 SER A CA 1
ATOM 838 C C . SER A 1 102 ? -10.646 5.302 -5.338 1.00 94.75 102 SER A C 1
ATOM 840 O O . SER A 1 102 ? -11.623 5.432 -6.077 1.00 94.75 102 SER A O 1
ATOM 842 N N . GLY A 1 103 ? -10.758 4.939 -4.061 1.00 92.50 103 GLY A N 1
ATOM 843 C CA . GLY A 1 103 ? -12.053 4.852 -3.384 1.00 92.50 103 GLY A CA 1
ATOM 844 C C . GLY A 1 103 ? -12.639 6.235 -3.092 1.00 92.50 103 GLY A C 1
ATOM 845 O O . GLY A 1 103 ? -11.953 7.118 -2.557 1.00 92.50 103 GLY A O 1
ATOM 846 N N . LEU A 1 104 ? -13.917 6.429 -3.419 1.00 86.81 104 LEU A N 1
ATOM 847 C CA . LEU A 1 104 ? -14.630 7.688 -3.210 1.00 86.81 104 LEU A CA 1
ATOM 848 C C . LEU A 1 104 ? -15.502 7.626 -1.952 1.00 86.81 104 LEU A C 1
ATOM 850 O O . LEU A 1 104 ? -16.211 6.651 -1.731 1.00 86.81 104 LEU A O 1
ATOM 854 N N . TYR A 1 105 ? -15.474 8.703 -1.158 1.00 81.19 105 TYR A N 1
ATOM 855 C CA . TYR A 1 105 ? -16.345 8.981 0.003 1.00 81.19 105 TYR A CA 1
ATOM 856 C C . TYR A 1 105 ? -16.356 7.968 1.170 1.00 81.19 105 TYR A C 1
ATOM 858 O O . TYR A 1 105 ? -16.755 8.346 2.267 1.00 81.19 105 TYR A O 1
ATOM 866 N N . ASN A 1 106 ? -15.863 6.745 0.980 1.00 85.19 106 ASN A N 1
ATOM 867 C CA . ASN A 1 106 ? -15.731 5.693 1.986 1.00 85.19 106 ASN A CA 1
ATOM 868 C C . ASN A 1 106 ? -14.251 5.285 2.162 1.00 85.19 106 ASN A C 1
ATOM 870 O O . ASN A 1 106 ? -13.401 5.555 1.307 1.00 85.19 106 ASN A O 1
ATOM 874 N N . TYR A 1 107 ? -13.946 4.672 3.305 1.00 91.56 107 TYR A N 1
ATOM 875 C CA . TYR A 1 107 ? -12.633 4.175 3.713 1.00 91.56 107 TYR A CA 1
ATOM 876 C C . TYR A 1 107 ? -12.648 2.698 4.134 1.00 91.56 107 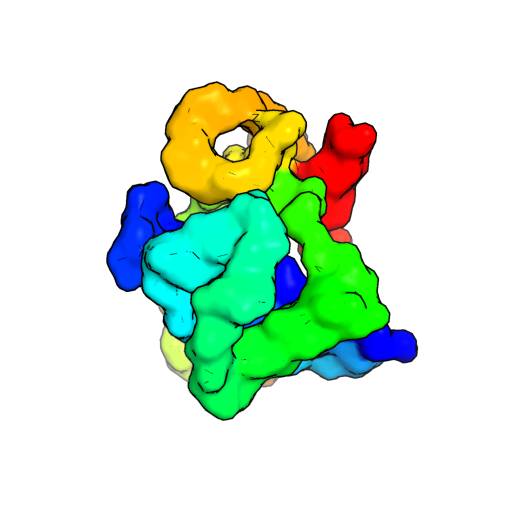TYR A C 1
ATOM 878 O O . TYR A 1 107 ? -11.592 2.154 4.471 1.00 91.56 107 TYR A O 1
ATOM 886 N N . ASP A 1 108 ? -13.817 2.050 4.127 1.00 93.56 108 ASP A N 1
ATOM 887 C CA . ASP A 1 108 ? -13.932 0.624 4.411 1.00 93.56 108 ASP A CA 1
ATOM 888 C C . ASP A 1 108 ? -13.401 -0.212 3.234 1.00 93.56 108 ASP A C 1
ATOM 890 O O . ASP A 1 108 ? -13.956 -0.208 2.138 1.00 93.56 108 ASP A O 1
ATOM 894 N N . LEU A 1 109 ? -12.314 -0.946 3.477 1.00 92.75 109 LEU A N 1
ATOM 895 C CA . LEU A 1 109 ? -11.651 -1.846 2.533 1.00 92.75 109 LEU A CA 1
ATOM 896 C C . LEU A 1 109 ? -12.542 -3.026 2.136 1.00 92.75 109 LEU A C 1
ATOM 898 O O . LEU A 1 109 ? -12.247 -3.700 1.153 1.00 92.75 109 LEU A O 1
ATOM 902 N N . PHE A 1 110 ? -13.594 -3.299 2.907 1.00 92.44 110 PHE A N 1
ATOM 903 C CA . PHE A 1 110 ? -14.489 -4.431 2.703 1.00 92.44 110 PHE A CA 1
ATOM 904 C C . PHE A 1 110 ? -15.867 -4.014 2.185 1.00 92.44 110 PHE A C 1
ATOM 906 O O . PHE A 1 110 ? -16.727 -4.871 1.969 1.00 92.44 110 PHE A O 1
ATOM 913 N N . ASP A 1 111 ? -16.076 -2.722 1.918 1.00 91.50 111 ASP A N 1
ATOM 914 C CA . ASP A 1 111 ? -17.260 -2.269 1.200 1.00 91.50 111 ASP A CA 1
ATOM 915 C C . ASP A 1 111 ? -17.113 -2.535 -0.305 1.00 91.50 111 ASP A C 1
ATOM 917 O O . ASP A 1 111 ? -16.605 -1.722 -1.080 1.00 91.50 111 ASP A O 1
ATOM 921 N N . SER A 1 112 ? -17.617 -3.692 -0.731 1.00 85.50 112 SER A N 1
ATOM 922 C CA . SER A 1 112 ? -17.667 -4.088 -2.146 1.00 85.50 112 SER A CA 1
ATOM 923 C C . SER A 1 112 ? -18.483 -3.146 -3.044 1.00 85.50 112 SER A C 1
ATOM 925 O O . SER A 1 112 ? -18.337 -3.207 -4.266 1.00 85.50 112 SER A O 1
ATOM 927 N N . LYS A 1 113 ? -19.337 -2.285 -2.472 1.00 88.62 113 LYS A N 1
ATOM 928 C CA . LYS A 1 113 ? -20.196 -1.348 -3.212 1.00 88.62 113 LYS A CA 1
ATOM 929 C C . LYS A 1 113 ? -19.622 0.066 -3.267 1.00 88.62 113 LYS A C 1
ATOM 931 O O . LYS A 1 113 ? -20.250 0.939 -3.869 1.00 88.62 113 LYS A O 1
ATOM 936 N N . MET A 1 114 ? -18.452 0.300 -2.671 1.00 90.62 114 MET A N 1
ATOM 937 C CA . MET A 1 114 ? -17.811 1.608 -2.681 1.00 90.62 114 MET A CA 1
ATOM 938 C C . MET A 1 114 ? -17.586 2.088 -4.128 1.00 90.62 114 MET A C 1
ATOM 940 O O . MET A 1 114 ? -16.957 1.373 -4.915 1.00 90.62 114 MET A O 1
ATOM 944 N N . PRO A 1 115 ? -18.026 3.310 -4.488 1.00 91.25 115 PRO A N 1
ATOM 945 C CA . PRO A 1 115 ? -17.701 3.902 -5.779 1.00 91.25 115 PRO A CA 1
ATOM 946 C C . PRO A 1 115 ? -16.188 4.095 -5.936 1.00 91.25 115 PRO A C 1
ATOM 948 O O . PRO A 1 115 ? -15.507 4.581 -5.029 1.00 91.25 115 PRO A O 1
ATOM 951 N N . LYS A 1 116 ? -15.666 3.738 -7.109 1.00 92.69 116 LYS A N 1
ATOM 952 C CA . LYS A 1 116 ? -14.239 3.812 -7.442 1.00 92.69 116 LYS A CA 1
ATOM 953 C C . LYS A 1 116 ? -14.021 4.719 -8.646 1.00 92.69 116 LYS A C 1
ATOM 955 O O . LYS A 1 116 ? -14.865 4.780 -9.537 1.00 92.69 116 LYS A O 1
ATOM 960 N N . TYR A 1 117 ? -12.876 5.389 -8.676 1.00 92.56 117 TYR A N 1
ATOM 961 C CA . TYR A 1 117 ? -12.442 6.208 -9.803 1.00 92.56 117 TYR A CA 1
ATOM 962 C C . TYR A 1 117 ? -11.074 5.745 -10.298 1.00 92.56 117 TYR A C 1
ATOM 964 O O . TYR A 1 117 ? -10.119 5.716 -9.521 1.00 92.56 117 TYR A O 1
ATOM 972 N N . THR A 1 118 ? -10.978 5.387 -11.576 1.00 92.75 118 THR A N 1
ATOM 973 C CA . THR A 1 118 ? -9.720 4.996 -12.225 1.00 92.75 118 THR A CA 1
ATOM 974 C C . THR A 1 118 ? -8.821 6.218 -12.403 1.00 92.75 118 THR A C 1
ATOM 976 O O . THR A 1 118 ? -9.259 7.236 -12.934 1.00 92.75 118 THR A O 1
ATOM 979 N N . VAL A 1 119 ? -7.580 6.139 -11.915 1.00 91.62 119 VAL A N 1
ATOM 980 C CA . VAL A 1 119 ? -6.627 7.266 -11.908 1.00 91.62 119 VAL A CA 1
ATOM 981 C C . VAL A 1 119 ? -5.428 7.075 -12.826 1.00 91.62 119 VAL A C 1
ATOM 983 O O . VAL A 1 119 ? -4.690 8.033 -13.053 1.00 91.62 119 VAL A O 1
ATOM 986 N N . ASP A 1 120 ? -5.189 5.860 -13.308 1.00 85.75 120 ASP A N 1
ATOM 987 C CA . ASP A 1 120 ? -4.206 5.620 -14.353 1.00 85.75 120 ASP A CA 1
ATOM 988 C C . ASP A 1 120 ? -4.748 6.046 -15.721 1.00 85.75 120 ASP A C 1
ATOM 990 O O . ASP A 1 120 ? -5.941 5.975 -16.010 1.00 85.75 120 ASP A O 1
ATOM 994 N N . GLU A 1 121 ? -3.842 6.541 -16.562 1.00 84.75 121 GLU A N 1
ATOM 995 C CA . GLU A 1 121 ? -4.158 6.828 -17.955 1.00 84.75 121 GLU A CA 1
ATOM 996 C C . GLU A 1 121 ? -4.390 5.518 -18.712 1.00 84.75 121 GLU A C 1
ATOM 998 O O . GLU A 1 121 ? -3.694 4.523 -18.489 1.00 84.75 121 GLU A O 1
ATOM 1003 N N . GLU A 1 122 ? -5.346 5.529 -19.639 1.00 84.12 122 GLU A N 1
ATOM 1004 C CA . GLU A 1 122 ? -5.675 4.354 -20.438 1.00 84.12 122 GLU A CA 1
ATOM 1005 C C . GLU A 1 122 ? -4.436 3.826 -21.179 1.00 84.12 122 GLU A C 1
ATOM 1007 O O . GLU A 1 122 ? -3.695 4.572 -21.821 1.00 84.12 122 GLU A O 1
ATOM 1012 N N . GLY A 1 123 ? -4.180 2.523 -21.045 1.00 83.94 123 GLY A N 1
ATOM 1013 C CA . GLY A 1 123 ? -3.015 1.867 -21.640 1.00 83.94 123 GLY A CA 1
ATOM 1014 C C . GLY A 1 123 ? -1.687 2.089 -20.904 1.00 83.94 123 GLY A C 1
ATOM 1015 O O . GLY A 1 123 ? -0.675 1.537 -21.340 1.00 83.94 123 GLY A O 1
ATOM 1016 N N . LYS A 1 124 ? -1.655 2.833 -19.789 1.00 89.94 124 LYS A N 1
ATOM 1017 C CA . LYS A 1 124 ? -0.457 2.977 -18.944 1.00 89.94 124 LYS A CA 1
ATOM 1018 C C . LYS A 1 124 ? -0.523 2.092 -17.702 1.00 89.94 124 LYS A C 1
ATOM 1020 O O . LYS A 1 124 ? -1.582 1.787 -17.170 1.00 89.94 124 LYS A O 1
ATOM 1025 N N . GLN A 1 125 ? 0.652 1.683 -17.231 1.00 94.19 125 GLN A N 1
ATOM 1026 C CA . GLN A 1 125 ? 0.833 0.894 -16.013 1.00 94.19 125 GLN A CA 1
ATOM 1027 C C . GLN A 1 125 ? 2.080 1.369 -15.270 1.00 94.19 125 GLN A C 1
ATOM 1029 O O . GLN A 1 125 ? 2.996 1.944 -15.862 1.00 94.19 125 GLN A O 1
ATOM 1034 N N . VAL A 1 126 ? 2.141 1.102 -13.968 1.00 95.31 126 VAL A N 1
ATOM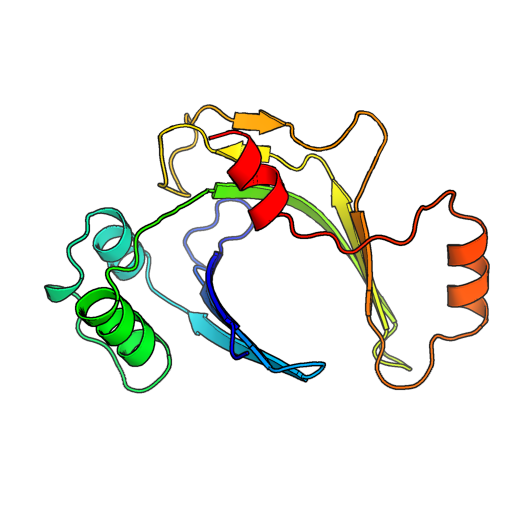 1035 C CA . VAL A 1 126 ? 3.317 1.420 -13.154 1.00 95.31 126 VAL A CA 1
ATOM 1036 C C . VAL A 1 126 ? 4.237 0.208 -13.111 1.00 95.31 126 VAL A C 1
ATOM 1038 O O . VAL A 1 126 ? 3.946 -0.777 -12.432 1.00 95.31 126 VAL A O 1
ATOM 1041 N N . LEU A 1 127 ? 5.366 0.315 -13.805 1.00 95.75 127 LEU A N 1
ATOM 1042 C CA . LEU A 1 127 ? 6.484 -0.617 -13.718 1.00 95.75 127 LEU A CA 1
ATOM 1043 C C . LEU A 1 127 ? 7.411 -0.209 -12.564 1.00 95.75 127 LEU A C 1
ATOM 1045 O O . LEU A 1 127 ? 8.000 0.871 -12.575 1.00 95.75 127 LEU A O 1
ATOM 1049 N N . GLU A 1 128 ? 7.561 -1.076 -11.565 1.00 95.50 128 GLU A N 1
ATOM 1050 C CA . GLU A 1 128 ? 8.533 -0.911 -10.479 1.00 95.50 128 GLU A CA 1
ATOM 1051 C C . GLU A 1 128 ? 9.576 -2.031 -10.550 1.00 95.50 128 GLU A C 1
ATOM 1053 O O . GLU A 1 128 ? 9.234 -3.212 -10.521 1.00 95.50 128 GLU A O 1
ATOM 1058 N N . VAL A 1 129 ? 10.855 -1.654 -10.611 1.00 94.81 129 VAL A N 1
ATOM 1059 C CA . VAL A 1 129 ? 11.995 -2.579 -10.612 1.00 94.81 129 VAL A CA 1
ATOM 1060 C C . VAL A 1 129 ? 12.815 -2.322 -9.353 1.00 94.81 129 VAL A C 1
ATOM 1062 O O . VAL A 1 129 ? 13.310 -1.215 -9.137 1.00 94.81 129 VAL A O 1
ATOM 1065 N N . LYS A 1 130 ? 12.936 -3.341 -8.504 1.00 93.38 130 LYS A N 1
ATOM 1066 C CA . LYS A 1 130 ? 13.690 -3.323 -7.246 1.00 93.38 130 LYS A CA 1
ATOM 1067 C C . LYS A 1 130 ? 14.823 -4.331 -7.321 1.00 93.38 130 LYS A C 1
ATOM 1069 O O . LYS A 1 130 ? 14.588 -5.466 -7.716 1.00 93.38 130 LYS A O 1
ATOM 1074 N N . TYR A 1 131 ? 16.019 -3.918 -6.933 1.00 93.31 131 TYR A N 1
ATOM 1075 C CA . TYR A 1 131 ? 17.210 -4.759 -6.840 1.00 93.31 131 TYR A CA 1
ATOM 1076 C C . TYR A 1 131 ? 18.169 -4.143 -5.816 1.00 93.31 131 TYR A C 1
ATOM 1078 O O . TYR A 1 131 ? 18.077 -2.944 -5.544 1.00 93.31 131 TYR A O 1
ATOM 1086 N N . ASN A 1 132 ? 19.050 -4.960 -5.237 1.00 85.00 132 ASN A N 1
ATOM 1087 C CA . ASN A 1 132 ? 19.989 -4.510 -4.208 1.00 85.00 132 ASN A CA 1
ATOM 1088 C C . ASN A 1 132 ? 21.206 -3.814 -4.835 1.00 85.00 132 ASN A C 1
ATOM 1090 O O . ASN A 1 132 ? 21.310 -2.592 -4.795 1.00 85.00 132 ASN A O 1
ATOM 1094 N N . GLU A 1 133 ? 22.108 -4.592 -5.438 1.00 84.62 133 GLU A N 1
ATOM 1095 C CA . GLU A 1 133 ? 23.391 -4.080 -5.941 1.00 84.62 133 GLU A CA 1
ATOM 1096 C C . GLU A 1 133 ? 23.424 -3.988 -7.468 1.00 84.62 133 GLU A C 1
ATOM 1098 O O . GLU A 1 133 ? 23.816 -2.963 -8.024 1.00 84.62 133 GLU A O 1
ATOM 1103 N N . VAL A 1 134 ? 22.977 -5.040 -8.161 1.00 88.44 134 VAL A N 1
ATOM 1104 C CA . VAL A 1 134 ? 23.088 -5.149 -9.621 1.00 88.44 134 VAL A CA 1
ATOM 1105 C C . VAL A 1 134 ? 21.788 -5.671 -10.221 1.00 88.44 134 VAL A C 1
ATOM 1107 O O . VAL A 1 134 ? 21.228 -6.665 -9.762 1.00 88.44 134 VAL A O 1
ATOM 1110 N N . LEU A 1 135 ? 21.335 -5.017 -11.291 1.00 93.12 135 LEU A N 1
ATOM 1111 C CA . LEU A 1 135 ? 20.297 -5.534 -12.176 1.00 93.12 135 LEU A CA 1
ATOM 1112 C C . LEU A 1 135 ? 20.971 -6.390 -13.265 1.00 93.12 135 LEU A C 1
ATOM 1114 O O . LEU A 1 135 ? 21.772 -5.846 -14.028 1.00 93.12 135 LEU A O 1
ATOM 1118 N N . PRO A 1 136 ? 20.691 -7.704 -13.362 1.00 93.81 136 PRO A N 1
ATOM 1119 C CA . PRO A 1 136 ? 21.287 -8.561 -14.380 1.00 93.81 136 PRO A CA 1
ATOM 1120 C C .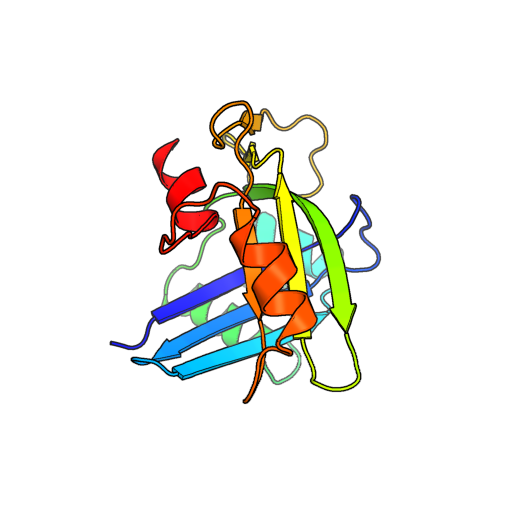 PRO A 1 136 ? 21.069 -8.014 -15.790 1.00 93.81 136 PRO A C 1
ATOM 1122 O O . PRO A 1 136 ? 19.958 -7.616 -16.139 1.00 93.81 136 PRO A O 1
ATOM 1125 N N . LEU A 1 137 ? 22.117 -8.050 -16.618 1.00 94.00 137 LEU A N 1
ATOM 1126 C CA . LEU A 1 137 ? 22.112 -7.425 -17.944 1.00 94.00 137 LEU A CA 1
ATOM 1127 C C . LEU A 1 137 ? 20.961 -7.916 -18.834 1.00 94.00 137 LEU A C 1
ATOM 1129 O O . LEU A 1 137 ? 20.335 -7.119 -19.518 1.00 94.00 137 LEU A O 1
ATOM 1133 N N . HIS A 1 138 ? 20.636 -9.208 -18.789 1.00 92.69 138 HIS A N 1
ATOM 1134 C CA . HIS A 1 138 ? 19.522 -9.754 -19.566 1.00 92.69 138 HIS A CA 1
ATOM 1135 C C . HIS A 1 138 ? 18.165 -9.169 -19.138 1.00 92.69 138 HIS A C 1
ATOM 1137 O O . HIS A 1 138 ? 17.330 -8.897 -19.992 1.00 92.69 138 HIS A O 1
ATOM 1143 N N . ILE A 1 139 ? 17.958 -8.913 -17.840 1.00 94.19 139 ILE A N 1
ATOM 1144 C CA . ILE A 1 139 ? 16.751 -8.246 -17.333 1.00 94.19 139 ILE A CA 1
ATOM 1145 C C . ILE A 1 139 ? 16.758 -6.774 -17.744 1.00 94.19 139 ILE A C 1
ATOM 1147 O O . ILE A 1 139 ? 15.748 -6.271 -18.223 1.00 94.19 139 ILE A O 1
ATOM 1151 N N . ALA A 1 140 ? 17.893 -6.089 -17.588 1.00 93.81 140 ALA A N 1
ATOM 1152 C CA . ALA A 1 140 ? 18.030 -4.691 -17.990 1.00 93.81 140 ALA A CA 1
ATOM 1153 C C . ALA A 1 140 ? 17.719 -4.494 -19.484 1.00 93.81 140 ALA A C 1
ATOM 1155 O O . ALA A 1 140 ? 16.981 -3.580 -19.835 1.00 93.81 140 ALA A O 1
ATOM 1156 N N . ASN A 1 141 ? 18.213 -5.389 -20.343 1.00 94.50 141 ASN A N 1
ATOM 1157 C CA . ASN A 1 141 ? 17.946 -5.357 -21.780 1.00 94.50 141 ASN A CA 1
ATOM 1158 C C . ASN A 1 141 ? 16.452 -5.527 -22.084 1.00 94.50 141 ASN A C 1
ATOM 1160 O O . ASN A 1 141 ? 15.903 -4.718 -22.819 1.00 94.50 141 ASN A O 1
ATOM 1164 N N . LEU A 1 142 ? 15.779 -6.497 -21.453 1.00 93.31 142 LEU A N 1
ATOM 1165 C CA . LEU A 1 142 ? 14.331 -6.684 -21.618 1.00 93.31 142 LEU A CA 1
ATOM 1166 C C . LEU A 1 142 ? 13.526 -5.451 -21.189 1.00 93.31 142 LEU A C 1
ATOM 1168 O O . LEU A 1 142 ? 12.523 -5.120 -21.811 1.00 93.31 142 LEU A O 1
ATOM 1172 N N . LEU A 1 143 ? 13.947 -4.779 -20.115 1.00 92.81 143 LEU A N 1
ATOM 1173 C CA . LEU A 1 143 ? 13.268 -3.583 -19.612 1.00 92.81 143 LEU A CA 1
ATOM 1174 C C . LEU A 1 143 ? 13.500 -2.356 -20.504 1.00 92.81 143 LEU A C 1
ATOM 1176 O O . LEU A 1 143 ? 12.617 -1.507 -20.580 1.00 92.81 143 LEU A O 1
ATOM 1180 N N . ASN A 1 144 ? 14.652 -2.261 -21.176 1.00 91.19 144 ASN A N 1
ATOM 1181 C CA . ASN A 1 144 ? 14.957 -1.158 -22.095 1.00 91.19 144 ASN A CA 1
ATOM 1182 C C . ASN A 1 144 ? 14.047 -1.150 -23.331 1.00 91.19 144 ASN A C 1
ATOM 1184 O O . ASN A 1 144 ? 13.775 -0.080 -23.870 1.00 91.19 144 ASN A O 1
ATOM 1188 N N . ASP A 1 145 ? 13.552 -2.316 -23.748 1.00 90.81 145 ASP A N 1
ATOM 1189 C CA . ASP A 1 145 ? 12.626 -2.437 -24.878 1.00 90.81 145 ASP A CA 1
ATOM 1190 C C . ASP A 1 145 ? 11.187 -2.023 -24.516 1.00 90.81 145 ASP A C 1
ATOM 1192 O O . ASP A 1 145 ? 10.337 -1.891 -25.397 1.00 90.81 145 ASP A O 1
ATOM 1196 N N . ILE A 1 146 ? 10.893 -1.802 -23.228 1.00 90.06 146 ILE A N 1
ATOM 1197 C CA . ILE A 1 146 ? 9.572 -1.376 -22.761 1.00 90.06 146 ILE A CA 1
ATOM 1198 C C . ILE A 1 146 ? 9.465 0.151 -22.882 1.00 90.06 146 ILE A C 1
ATOM 1200 O O . ILE A 1 146 ? 10.176 0.869 -22.165 1.00 90.06 146 ILE A O 1
ATOM 1204 N N . PRO A 1 147 ? 8.529 0.681 -23.697 1.00 91.06 147 PRO A N 1
ATOM 1205 C CA . PRO A 1 147 ? 8.256 2.112 -23.733 1.00 91.06 147 PRO A CA 1
ATOM 1206 C C . PRO A 1 147 ? 7.828 2.590 -22.343 1.00 91.06 147 PRO A C 1
ATOM 1208 O O . PRO A 1 147 ? 6.761 2.229 -21.846 1.00 91.06 147 PRO A O 1
ATOM 1211 N N . SER A 1 148 ? 8.679 3.372 -21.681 1.00 90.44 148 SER A N 1
ATOM 1212 C CA . SER A 1 148 ? 8.450 3.799 -20.303 1.00 90.44 148 SER A CA 1
ATOM 1213 C C . SER A 1 148 ? 9.040 5.180 -20.031 1.00 90.44 148 SER A C 1
ATOM 1215 O O . SER A 1 148 ? 10.057 5.572 -20.603 1.00 90.44 148 SER A O 1
ATOM 1217 N N . SER A 1 149 ? 8.390 5.933 -19.141 1.00 89.50 149 SER A N 1
ATOM 1218 C CA . SER A 1 149 ? 8.925 7.165 -18.564 1.00 89.50 149 SER A CA 1
ATOM 1219 C C . SER A 1 149 ? 9.350 6.903 -17.122 1.00 89.50 149 SER A C 1
ATOM 1221 O O . SER A 1 149 ? 8.634 6.281 -16.335 1.00 89.50 149 SER A O 1
ATOM 1223 N N . ARG A 1 150 ? 10.551 7.363 -16.752 1.00 89.44 150 ARG A N 1
ATOM 1224 C CA . ARG A 1 150 ? 11.034 7.226 -15.377 1.00 89.44 150 ARG A CA 1
ATOM 1225 C C . ARG A 1 150 ? 10.466 8.348 -14.520 1.00 89.44 150 ARG A C 1
ATOM 1227 O O . ARG A 1 150 ? 10.866 9.499 -14.663 1.00 89.44 150 ARG A O 1
ATOM 1234 N N . GLU A 1 151 ? 9.590 7.995 -13.587 1.00 89.19 151 GLU A N 1
ATOM 1235 C CA . GLU A 1 151 ? 8.887 8.964 -12.746 1.00 89.19 151 GLU A CA 1
ATOM 1236 C C . GLU A 1 151 ? 8.855 8.549 -11.271 1.00 89.19 151 GLU A C 1
ATOM 1238 O O . GLU A 1 151 ? 8.902 7.370 -10.914 1.00 89.19 151 GLU A O 1
ATOM 1243 N N . ALA A 1 152 ? 8.750 9.541 -10.385 1.00 87.31 152 ALA A N 1
ATOM 1244 C CA . ALA A 1 152 ? 8.490 9.308 -8.971 1.00 87.31 152 ALA A CA 1
ATOM 1245 C C . ALA A 1 152 ? 6.985 9.089 -8.751 1.00 87.31 152 ALA A C 1
ATOM 1247 O O . ALA A 1 152 ? 6.234 10.031 -8.502 1.00 87.31 152 ALA A O 1
ATOM 1248 N N . VAL A 1 153 ? 6.543 7.834 -8.825 1.00 89.50 153 VAL A N 1
ATOM 1249 C CA . VAL A 1 153 ? 5.121 7.482 -8.709 1.00 89.50 153 VAL A CA 1
ATOM 1250 C C . VAL A 1 153 ? 4.735 7.162 -7.261 1.00 89.50 153 VAL A C 1
ATOM 1252 O O . VAL A 1 153 ? 5.286 6.261 -6.628 1.00 89.50 153 VAL A O 1
ATOM 1255 N N . SER A 1 154 ? 3.724 7.864 -6.740 1.00 90.88 154 SER A N 1
ATOM 1256 C CA . SER A 1 154 ? 3.066 7.548 -5.466 1.00 90.88 154 SER A CA 1
ATOM 1257 C C . SER A 1 154 ? 1.572 7.353 -5.696 1.00 90.88 154 SER A C 1
ATOM 1259 O O . SER A 1 154 ? 0.849 8.323 -5.913 1.00 90.88 154 SER A O 1
ATOM 1261 N N . LYS A 1 155 ? 1.097 6.103 -5.612 1.00 93.25 155 LYS A N 1
ATOM 1262 C CA . LYS A 1 155 ? -0.329 5.778 -5.800 1.00 93.25 155 LYS A CA 1
ATOM 1263 C C . LYS A 1 155 ? -1.220 6.530 -4.813 1.00 93.25 155 LYS A C 1
ATOM 1265 O O . LYS A 1 155 ? -2.243 7.067 -5.207 1.00 93.25 155 LYS A O 1
ATOM 1270 N N . PHE A 1 156 ? -0.775 6.650 -3.559 1.00 92.56 156 PHE A N 1
ATOM 1271 C CA . PHE A 1 156 ? -1.444 7.473 -2.552 1.00 92.56 156 PHE A CA 1
ATOM 1272 C C . PHE A 1 156 ? -1.601 8.921 -3.028 1.00 92.56 156 PHE A C 1
ATOM 1274 O O . PHE A 1 156 ? -2.704 9.454 -3.009 1.00 92.56 156 PHE A O 1
ATOM 1281 N N . ALA A 1 157 ? -0.514 9.553 -3.489 1.00 92.06 157 ALA A N 1
ATOM 1282 C CA . ALA A 1 157 ? -0.554 10.950 -3.914 1.00 92.06 157 ALA A CA 1
ATOM 1283 C C . ALA A 1 157 ? -1.427 11.151 -5.161 1.00 92.06 157 ALA A C 1
ATOM 1285 O O . ALA A 1 157 ? -2.113 12.162 -5.253 1.00 92.06 157 ALA A O 1
ATOM 1286 N N . ILE A 1 158 ? -1.419 10.198 -6.098 1.00 92.06 158 ILE A N 1
ATOM 1287 C CA . ILE A 1 158 ? -2.267 10.230 -7.296 1.00 92.06 158 ILE A CA 1
ATOM 1288 C C . ILE A 1 158 ? -3.743 10.113 -6.898 1.00 92.06 158 ILE A C 1
ATOM 1290 O O . ILE A 1 158 ? -4.524 11.005 -7.214 1.00 92.06 158 ILE A O 1
ATOM 1294 N N . CYS A 1 159 ? -4.116 9.083 -6.133 1.00 93.38 159 CYS A N 1
ATOM 1295 C CA . CYS A 1 159 ? -5.500 8.883 -5.696 1.00 93.38 159 CYS A CA 1
ATOM 1296 C C . CYS A 1 159 ? -6.012 10.038 -4.827 1.00 93.38 159 CYS A C 1
ATOM 1298 O O . CYS A 1 159 ? -7.183 10.406 -4.915 1.00 93.38 159 CYS A O 1
ATOM 1300 N N . ARG A 1 160 ? -5.140 10.647 -4.011 1.00 90.88 160 ARG A N 1
ATOM 1301 C CA . ARG A 1 160 ? -5.523 11.759 -3.134 1.00 90.88 160 ARG A CA 1
ATOM 1302 C C . ARG A 1 160 ? -5.868 13.040 -3.893 1.00 90.88 160 ARG A C 1
ATOM 1304 O O . ARG A 1 160 ? -6.651 13.808 -3.355 1.00 90.88 160 ARG A O 1
ATOM 1311 N N . LYS A 1 161 ? -5.348 13.251 -5.112 1.00 89.00 161 LYS A N 1
ATOM 1312 C CA . LYS A 1 161 ? -5.676 14.416 -5.963 1.00 89.00 161 LYS A CA 1
ATOM 1313 C C . LYS A 1 161 ? -7.117 14.415 -6.486 1.00 89.00 161 LYS A C 1
ATOM 1315 O O . LYS A 1 161 ? -7.569 15.444 -6.968 1.00 89.00 161 LYS A O 1
ATOM 1320 N N . ILE A 1 162 ? -7.808 13.275 -6.427 1.00 82.69 162 ILE A N 1
ATOM 1321 C CA . ILE A 1 162 ? -9.196 13.129 -6.896 1.00 82.69 162 ILE A CA 1
ATOM 1322 C C . ILE A 1 162 ? -10.214 13.634 -5.856 1.00 82.69 162 ILE A C 1
ATOM 1324 O O . ILE A 1 162 ? -11.358 13.903 -6.207 1.0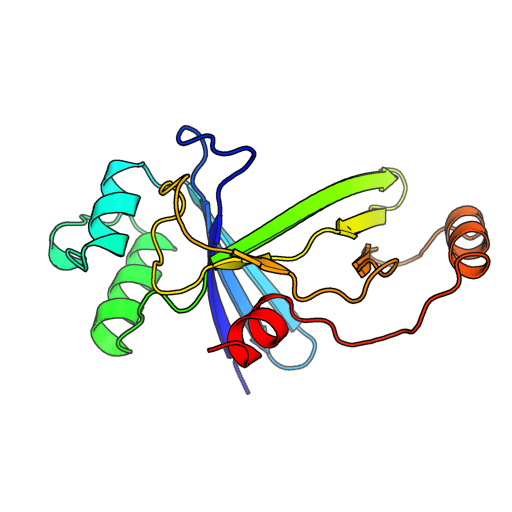0 82.69 162 ILE A O 1
ATOM 1328 N N . LYS A 1 163 ? -9.809 13.753 -4.585 1.00 67.12 163 LYS A N 1
ATOM 1329 C CA . LYS A 1 163 ? -10.631 14.268 -3.480 1.00 67.12 163 LYS A CA 1
ATOM 1330 C C . LYS A 1 163 ? -10.268 15.704 -3.151 1.00 67.12 163 LYS A C 1
ATOM 1332 O O . LYS A 1 163 ? -11.207 16.499 -2.959 1.00 67.12 163 LYS A O 1
#